Protein AF-A0A3N2BXM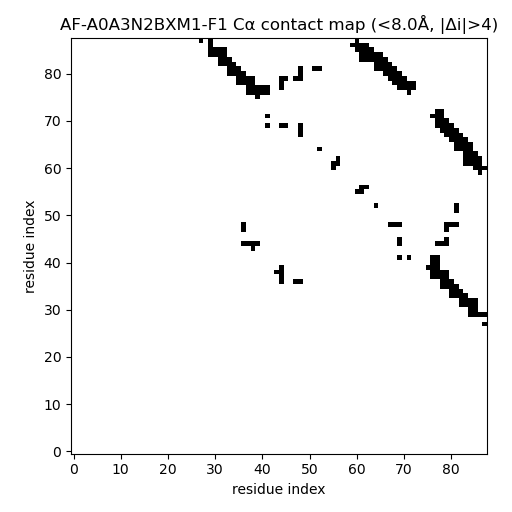1-F1 (afdb_monomer)

Foldseek 3Di:
DDDDDDDPDDPPPDDDDDDDPPPPPDPPPQDWDKDKDWFQDPVVLVVVLVVVVVVCVVVQQFPDWDDWDWAADPVHGIMIMTIGGGDD

Sequence (88 aa):
MDLKRIAAGATVAVVLAVGGSVAVATPAHAALRTWYGNYSSESTCWTGVNDKVVQLLRTGQAKSIHRVDCTKKPSGGWSGMVSYNENY

pLDDT: mean 73.87, std 22.76, range [33.41, 94.75]

Radius of gyration: 21.16 Å; Cα contacts (8 Å, |Δi|>4): 120; chains: 1; bounding box: 26×48×57 Å

Solvent-accessible surface area (backbone atoms only — not comparable to full-atom values): 5553 Å² total; per-residue (Å²): 137,89,80,77,95,81,73,85,86,73,83,76,80,81,80,88,68,82,98,61,88,79,76,75,80,63,79,78,67,68,51,76,43,72,48,77,46,81,28,81,38,68,70,56,17,54,51,51,44,47,52,48,51,5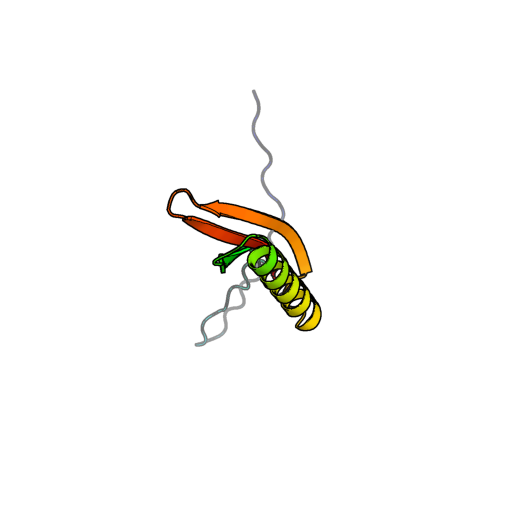2,48,30,54,73,70,48,46,35,70,44,80,78,44,78,51,70,46,78,40,94,91,59,38,20,36,18,35,41,31,27,27,47,51,130

Organism: NCBI:txid150123

Nearest PDB structures (foldseek):
  5npk-assembly1_B  TM=4.056E-01  e=2.784E-01  Staphylococcus aureus subsp. aureus N315
  2k3i-assembly1_A  TM=5.263E-01  e=2.328E+00  Shigella flexneri 2a
  3e8o-assembly1_B  TM=4.011E-01  e=7.106E-01  Deinococcus radiodurans
  7nz8-assembly1_B  TM=3.506E-01  e=4.050E-01  Mus musculus
  7nz7-assembly1_B  TM=3.531E-01  e=4.311E-01  Mus musculus

Structure (mmCIF, N/CA/C/O backbone):
data_AF-A0A3N2BXM1-F1
#
_entry.id   AF-A0A3N2BXM1-F1
#
loop_
_atom_site.group_PDB
_atom_site.id
_atom_site.type_symbol
_atom_site.label_atom_id
_atom_site.label_alt_id
_atom_site.label_comp_id
_atom_site.label_asym_id
_atom_site.label_entity_id
_atom_site.label_seq_id
_atom_site.pdbx_PDB_ins_code
_atom_site.Cartn_x
_atom_site.Cartn_y
_atom_site.Cartn_z
_atom_site.occupancy
_atom_site.B_iso_or_equiv
_atom_site.auth_seq_id
_atom_site.auth_comp_id
_atom_site.auth_asym_id
_atom_site.auth_atom_id
_atom_site.pdbx_PDB_model_num
ATOM 1 N N . MET A 1 1 ? -1.937 35.978 36.086 1.00 33.41 1 MET A N 1
ATOM 2 C CA . MET A 1 1 ? -0.834 35.036 35.811 1.00 33.41 1 MET A CA 1
ATOM 3 C C . MET A 1 1 ? -1.402 33.637 35.909 1.00 33.41 1 MET A C 1
ATOM 5 O O . MET A 1 1 ? -2.048 33.319 36.897 1.00 33.41 1 MET A O 1
ATOM 9 N N . ASP A 1 2 ? -1.261 32.903 34.814 1.00 40.19 2 ASP A N 1
ATOM 10 C CA . ASP A 1 2 ? -1.793 31.572 34.531 1.00 40.19 2 ASP A CA 1
ATOM 11 C C . ASP A 1 2 ? -1.075 30.493 35.359 1.00 40.19 2 ASP A C 1
ATOM 13 O O . ASP A 1 2 ? 0.152 30.537 35.471 1.00 40.19 2 ASP A O 1
ATOM 17 N N . LEU A 1 3 ? -1.808 29.516 35.905 1.00 43.41 3 LEU A N 1
ATOM 18 C CA . LEU A 1 3 ? -1.213 28.252 36.341 1.00 43.41 3 LEU A CA 1
ATOM 19 C C . LEU A 1 3 ? -2.188 27.080 36.134 1.00 43.41 3 LEU A C 1
ATOM 21 O O . LEU A 1 3 ? -2.869 26.624 37.044 1.00 43.41 3 LEU A O 1
ATOM 25 N N . LYS A 1 4 ? -2.227 26.626 34.876 1.00 38.69 4 LYS A N 1
ATOM 26 C CA . LYS A 1 4 ? -2.137 25.216 34.452 1.00 38.69 4 LYS A CA 1
ATOM 27 C C . LYS A 1 4 ? -3.005 24.169 35.170 1.00 38.69 4 LYS A C 1
ATOM 29 O O . LYS A 1 4 ? -2.735 23.742 36.282 1.00 38.69 4 LYS A O 1
ATOM 34 N N . ARG A 1 5 ? -3.928 23.621 34.370 1.00 49.41 5 ARG A N 1
ATOM 35 C CA . ARG A 1 5 ? -4.485 22.255 34.405 1.00 49.41 5 ARG A CA 1
ATOM 36 C C . ARG A 1 5 ? -3.534 21.212 35.024 1.00 49.41 5 ARG A C 1
ATOM 38 O O . ARG A 1 5 ? -2.475 20.938 34.465 1.00 49.41 5 ARG A O 1
ATOM 45 N N . ILE A 1 6 ? -3.983 20.559 36.092 1.00 48.75 6 ILE A N 1
ATOM 46 C CA . ILE A 1 6 ? -3.427 19.324 36.670 1.00 48.75 6 ILE A CA 1
ATOM 47 C C . ILE A 1 6 ? -4.641 18.576 37.234 1.00 48.75 6 ILE A C 1
ATOM 49 O O . ILE A 1 6 ? -5.447 19.188 37.919 1.00 48.75 6 ILE A O 1
ATOM 53 N N . ALA A 1 7 ? -4.914 17.304 37.011 1.00 43.22 7 ALA A N 1
ATOM 54 C CA . ALA A 1 7 ? -4.448 16.304 36.075 1.00 43.22 7 ALA A CA 1
ATOM 55 C C . ALA A 1 7 ? -5.636 15.342 35.933 1.00 43.22 7 ALA A C 1
ATOM 57 O O . ALA A 1 7 ? -6.411 15.154 36.873 1.00 43.22 7 ALA A O 1
ATOM 58 N N . ALA A 1 8 ? -5.789 14.762 34.746 1.00 42.66 8 ALA A N 1
ATOM 59 C CA . ALA A 1 8 ? -6.717 13.671 34.515 1.00 42.66 8 ALA A CA 1
ATOM 60 C C . ALA A 1 8 ? -6.474 12.568 35.557 1.00 42.66 8 ALA A C 1
ATOM 62 O O . ALA A 1 8 ? -5.336 12.144 35.761 1.00 42.66 8 ALA A O 1
ATOM 63 N N . GLY A 1 9 ? -7.548 12.152 36.228 1.00 38.06 9 GLY A N 1
ATOM 64 C CA . GLY A 1 9 ? -7.528 11.069 37.196 1.00 38.06 9 GLY A CA 1
ATOM 65 C C . GLY A 1 9 ? -6.986 9.796 36.557 1.00 38.06 9 GLY A C 1
ATOM 66 O O . GLY A 1 9 ? -7.654 9.166 35.745 1.00 38.06 9 GLY A O 1
ATOM 67 N N . ALA A 1 10 ? -5.771 9.428 36.941 1.00 42.59 10 ALA A N 1
ATOM 68 C CA . ALA A 1 10 ? -5.246 8.087 36.791 1.00 42.59 10 ALA A CA 1
ATOM 69 C C . ALA A 1 10 ? -5.201 7.492 38.198 1.00 42.59 10 ALA A C 1
ATOM 71 O O . ALA A 1 10 ? -4.217 7.625 38.923 1.00 42.59 10 ALA A O 1
ATOM 72 N N . THR A 1 11 ? -6.307 6.884 38.619 1.00 41.44 11 THR A N 1
ATOM 73 C CA . THR A 1 11 ? -6.296 5.936 39.731 1.00 41.44 11 THR A CA 1
ATOM 74 C C . THR A 1 11 ? -5.449 4.744 39.294 1.00 41.44 11 THR A C 1
ATOM 76 O O . THR A 1 11 ? -5.924 3.822 38.637 1.00 41.44 11 THR A O 1
ATOM 79 N N . VAL A 1 12 ? -4.152 4.793 39.599 1.00 40.88 12 VAL A N 1
ATOM 80 C CA . VAL A 1 12 ? -3.237 3.672 39.386 1.00 40.88 12 VAL A CA 1
ATOM 81 C C . VAL A 1 12 ? -3.590 2.601 40.414 1.00 40.88 12 VAL A C 1
ATOM 83 O O . VAL A 1 12 ? -3.222 2.695 41.583 1.00 40.88 12 VAL A O 1
ATOM 86 N N . ALA A 1 13 ? -4.339 1.589 39.982 1.00 40.94 13 ALA A N 1
ATOM 87 C CA . ALA A 1 13 ? -4.499 0.359 40.738 1.00 40.94 13 ALA A CA 1
ATOM 88 C C . ALA A 1 13 ? -3.161 -0.397 40.704 1.00 40.94 13 ALA A C 1
ATOM 90 O O . ALA A 1 13 ? -2.816 -1.039 39.713 1.00 40.94 13 ALA A O 1
ATOM 91 N N . VAL A 1 14 ? -2.378 -0.280 41.777 1.00 37.94 14 VAL A N 1
ATOM 92 C CA . VAL A 1 14 ? -1.175 -1.092 41.984 1.00 37.94 14 VAL A CA 1
ATOM 93 C C . VAL A 1 14 ? -1.626 -2.473 42.452 1.00 37.94 14 VAL A C 1
ATOM 95 O O . VAL A 1 14 ? -1.936 -2.672 43.624 1.00 37.94 14 VAL A O 1
ATOM 98 N N . VAL A 1 15 ? -1.666 -3.436 41.533 1.00 37.41 15 VAL A N 1
ATOM 99 C CA . VAL A 1 15 ? -1.780 -4.853 41.889 1.00 37.41 15 VAL A CA 1
ATOM 100 C C . VAL A 1 15 ? -0.365 -5.387 42.100 1.00 37.41 15 VAL A C 1
ATOM 102 O O . VAL A 1 15 ? 0.370 -5.630 41.145 1.00 37.41 15 VAL A O 1
ATOM 105 N N . LEU A 1 16 ? 0.035 -5.539 43.366 1.00 41.81 16 LEU A N 1
ATOM 106 C CA . LEU A 1 16 ? 1.198 -6.343 43.736 1.00 41.81 16 LEU A CA 1
ATOM 107 C C . LEU A 1 16 ? 0.835 -7.824 43.593 1.00 41.81 16 LEU A C 1
ATOM 109 O O . LEU A 1 16 ? 0.081 -8.349 44.410 1.00 41.81 16 LEU A O 1
ATOM 113 N N . ALA A 1 17 ? 1.406 -8.508 42.603 1.00 39.47 17 ALA A N 1
ATOM 114 C CA . ALA A 1 17 ? 1.443 -9.966 42.588 1.00 39.47 17 ALA A CA 1
ATOM 115 C C . ALA A 1 17 ? 2.686 -10.484 41.841 1.00 39.47 17 ALA A C 1
ATOM 117 O O . ALA A 1 17 ? 2.748 -10.491 40.620 1.00 39.47 17 ALA A O 1
ATOM 118 N N . VAL A 1 18 ? 3.687 -10.864 42.640 1.00 40.19 18 VAL A N 1
ATOM 119 C CA . VAL A 1 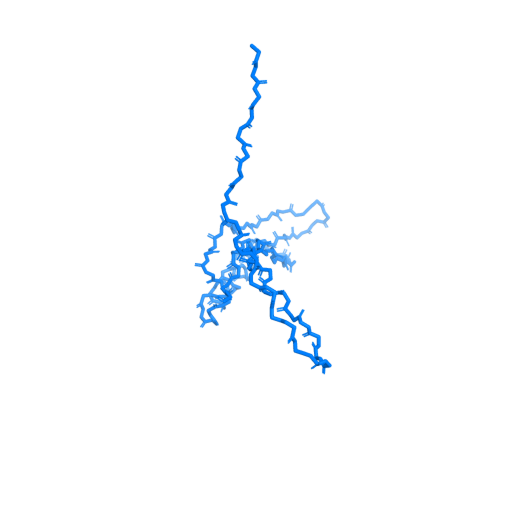18 ? 4.582 -12.025 42.493 1.00 40.19 18 VAL A CA 1
ATOM 120 C C . VAL A 1 18 ? 5.046 -12.391 41.071 1.00 40.19 18 VAL A C 1
ATOM 122 O O . VAL A 1 18 ? 4.342 -13.057 40.326 1.00 40.19 18 VAL A O 1
ATOM 125 N N . GLY A 1 19 ? 6.308 -12.076 40.759 1.00 39.88 19 GLY A N 1
ATOM 126 C CA . GLY A 1 19 ? 7.128 -12.904 39.863 1.00 39.88 19 GLY A CA 1
ATOM 127 C C . GLY A 1 19 ? 6.580 -13.134 38.453 1.00 39.88 19 GLY A C 1
ATOM 128 O O . GLY A 1 19 ? 6.537 -14.262 37.982 1.00 39.88 19 GLY A O 1
ATOM 129 N N . GLY A 1 20 ? 6.189 -12.074 37.763 1.00 39.47 20 GLY A N 1
ATOM 130 C CA . GLY A 1 20 ? 5.861 -12.107 36.345 1.00 39.47 20 GLY A CA 1
ATOM 131 C C . GLY A 1 20 ? 5.912 -10.682 35.838 1.00 39.47 20 GLY A C 1
ATOM 132 O O . GLY A 1 20 ? 5.352 -9.793 36.474 1.00 39.47 20 GLY A O 1
ATOM 133 N N .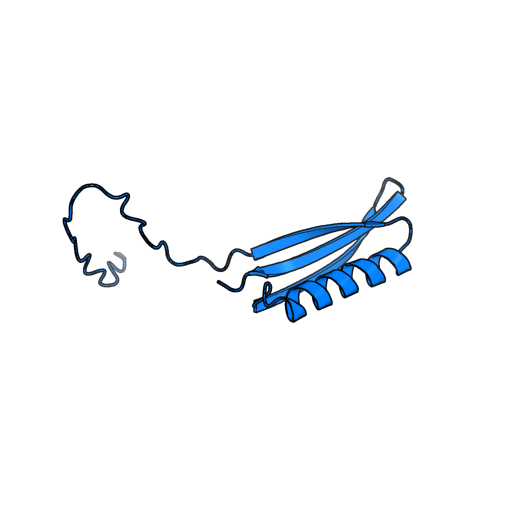 SER A 1 21 ? 6.659 -10.440 34.764 1.00 42.19 21 SER A N 1
ATOM 134 C CA . SER A 1 2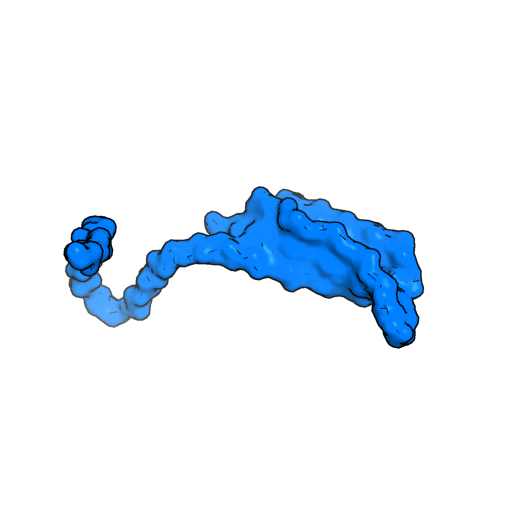1 ? 6.825 -9.118 34.167 1.00 42.19 21 SER A CA 1
ATOM 135 C C . SER A 1 21 ? 5.459 -8.453 34.011 1.00 42.19 21 SER A C 1
ATOM 137 O O . SER A 1 21 ? 4.650 -8.884 33.192 1.00 42.19 21 SER A O 1
ATOM 139 N N . VAL A 1 22 ? 5.184 -7.432 34.825 1.00 40.53 22 VAL A N 1
ATOM 140 C CA . VAL A 1 22 ? 3.977 -6.622 34.697 1.00 40.53 22 VAL A CA 1
ATOM 141 C C . VAL A 1 22 ? 4.061 -5.911 33.353 1.00 40.53 22 VAL A C 1
ATOM 143 O O . VAL A 1 22 ? 4.754 -4.907 33.194 1.00 40.53 22 VAL A O 1
ATOM 146 N N . ALA A 1 23 ? 3.406 -6.484 32.347 1.00 47.69 23 ALA A N 1
ATOM 147 C CA . ALA A 1 23 ? 3.182 -5.819 31.084 1.00 47.69 23 ALA A CA 1
ATOM 148 C C . ALA A 1 23 ? 2.237 -4.653 31.376 1.00 47.69 23 ALA A C 1
ATOM 150 O O . ALA A 1 23 ? 1.017 -4.798 31.410 1.00 47.69 23 ALA A O 1
ATOM 151 N N . VAL A 1 24 ? 2.826 -3.491 31.651 1.00 46.31 24 VAL A N 1
ATOM 152 C CA . VAL A 1 24 ? 2.148 -2.212 31.502 1.00 46.31 24 VAL A CA 1
ATOM 153 C C . VAL A 1 24 ? 1.620 -2.184 30.075 1.00 46.31 24 VAL A C 1
ATOM 155 O O . VAL A 1 24 ? 2.385 -2.015 29.128 1.00 46.31 24 VAL A O 1
ATOM 158 N N . ALA A 1 25 ? 0.315 -2.409 29.919 1.00 48.03 25 ALA A N 1
ATOM 159 C CA . ALA A 1 25 ? -0.399 -2.100 28.696 1.00 48.03 25 ALA A CA 1
ATOM 160 C C . ALA A 1 25 ? -0.331 -0.579 28.539 1.00 48.03 25 ALA A C 1
ATOM 162 O O . ALA A 1 25 ? -1.199 0.165 28.996 1.00 48.03 25 ALA A O 1
ATOM 163 N N . THR A 1 26 ? 0.775 -0.104 27.969 1.00 49.03 26 THR A N 1
ATOM 164 C CA . THR A 1 26 ? 0.845 1.236 27.417 1.00 49.03 26 THR A CA 1
ATOM 165 C C . THR A 1 26 ? -0.330 1.357 26.455 1.00 49.03 26 THR A C 1
ATOM 167 O O . THR A 1 26 ? -0.614 0.398 25.729 1.00 49.03 26 THR A O 1
ATOM 170 N N . PRO A 1 27 ? -1.067 2.484 26.461 1.00 48.38 27 PRO A N 1
ATOM 171 C CA . PRO A 1 27 ? -2.103 2.685 25.465 1.00 48.38 27 PRO A CA 1
ATOM 172 C C . PRO A 1 27 ? -1.427 2.463 24.120 1.00 48.38 27 PRO A C 1
ATOM 174 O O . PRO A 1 27 ? -0.420 3.124 23.835 1.00 48.38 27 PRO A O 1
ATOM 177 N N . ALA A 1 28 ? -1.915 1.465 23.377 1.00 52.53 28 ALA A N 1
ATOM 178 C CA . ALA A 1 28 ? -1.462 1.151 22.039 1.00 52.53 28 ALA A CA 1
ATOM 179 C C . ALA A 1 28 ? -1.614 2.441 21.237 1.00 52.53 28 ALA A C 1
ATOM 181 O O . ALA A 1 28 ? -2.701 2.798 20.782 1.00 52.53 28 ALA A O 1
ATOM 182 N N . HIS A 1 29 ? -0.534 3.220 21.174 1.00 50.09 29 HIS A N 1
ATOM 183 C CA . HIS A 1 29 ? -0.454 4.356 20.289 1.00 50.09 29 HIS A CA 1
ATOM 184 C C . HIS A 1 29 ? -0.656 3.724 18.928 1.00 50.09 29 HIS A C 1
ATOM 186 O O . HIS A 1 29 ? 0.133 2.859 18.557 1.00 50.09 29 HIS A O 1
ATOM 192 N N . ALA A 1 30 ? -1.741 4.077 18.241 1.00 56.12 30 ALA A N 1
ATOM 193 C CA . ALA A 1 30 ? -1.946 3.697 16.856 1.00 56.12 30 ALA A CA 1
ATOM 194 C C . ALA A 1 30 ? -0.725 4.211 16.083 1.00 56.12 30 ALA A C 1
ATOM 196 O O . ALA A 1 30 ? -0.652 5.385 15.723 1.00 56.12 30 ALA A O 1
ATOM 197 N N . ALA A 1 31 ? 0.303 3.370 15.975 1.00 67.56 31 ALA A N 1
ATOM 198 C CA . ALA A 1 31 ? 1.584 3.763 15.446 1.00 67.56 31 ALA A CA 1
ATOM 199 C C . ALA A 1 31 ? 1.377 3.914 13.949 1.00 67.56 31 ALA A C 1
ATOM 201 O O . ALA A 1 31 ? 0.978 2.969 13.265 1.00 67.56 31 ALA A O 1
ATOM 202 N N . LEU A 1 32 ? 1.609 5.123 13.448 1.00 79.69 32 LEU A N 1
ATOM 203 C CA . LEU A 1 32 ? 1.612 5.354 12.018 1.00 79.69 32 LEU A CA 1
ATOM 204 C C . LEU A 1 32 ? 2.783 4.558 11.435 1.00 79.69 32 LEU A C 1
ATOM 206 O O . LEU A 1 32 ? 3.951 4.862 11.686 1.00 79.69 32 LEU A O 1
ATOM 210 N N . ARG A 1 33 ? 2.470 3.512 10.677 1.00 87.12 33 ARG A N 1
ATOM 211 C CA . ARG A 1 33 ? 3.447 2.704 9.958 1.00 87.12 33 ARG A CA 1
ATOM 212 C C . ARG A 1 33 ? 3.568 3.223 8.550 1.00 87.12 33 ARG A C 1
ATOM 214 O O . ARG A 1 33 ? 2.571 3.556 7.915 1.00 87.12 33 ARG A O 1
ATOM 221 N N . THR A 1 34 ? 4.789 3.212 8.043 1.00 91.69 34 THR A N 1
ATOM 222 C CA . THR A 1 34 ? 5.049 3.522 6.645 1.00 91.69 34 THR A CA 1
ATOM 223 C C . THR A 1 34 ? 5.788 2.364 6.011 1.00 91.69 34 THR A C 1
ATOM 225 O O . THR A 1 34 ? 6.824 1.919 6.500 1.00 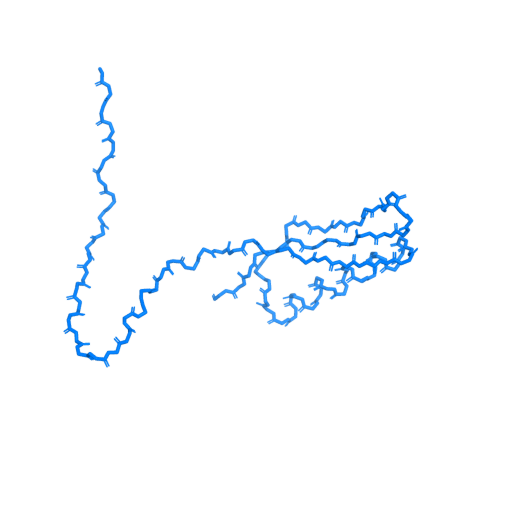91.69 34 THR A O 1
ATOM 228 N N . TRP A 1 35 ? 5.224 1.862 4.922 1.00 92.06 35 TRP A N 1
ATOM 229 C CA . TRP A 1 35 ? 5.845 0.876 4.060 1.00 92.06 35 TRP A CA 1
ATOM 230 C C . TRP A 1 35 ? 6.427 1.560 2.825 1.00 92.06 35 TRP A C 1
ATOM 232 O O . TRP A 1 35 ? 5.834 2.509 2.312 1.00 92.06 35 TRP A O 1
ATOM 242 N N . TYR A 1 36 ? 7.552 1.042 2.336 1.00 92.88 36 TYR A N 1
ATOM 243 C CA . TYR A 1 36 ? 8.226 1.528 1.138 1.00 92.88 36 TYR A CA 1
ATOM 244 C C . TYR A 1 36 ? 8.493 0.384 0.160 1.00 92.88 36 TYR A C 1
ATOM 246 O O . TYR A 1 36 ? 8.864 -0.717 0.569 1.00 92.88 36 TYR A O 1
ATOM 254 N N . GLY A 1 37 ? 8.358 0.672 -1.132 1.00 93.00 37 GLY A N 1
ATOM 255 C CA . GLY A 1 37 ? 8.681 -0.240 -2.228 1.00 93.00 37 GLY A CA 1
ATOM 256 C C . GLY A 1 37 ? 9.526 0.454 -3.294 1.00 93.00 37 GLY A C 1
ATOM 257 O O . GLY A 1 37 ? 9.424 1.663 -3.482 1.00 93.00 37 GLY A O 1
ATOM 258 N N . ASN A 1 38 ? 10.363 -0.301 -4.003 1.00 94.38 38 ASN A N 1
ATOM 259 C CA . ASN A 1 38 ? 11.199 0.211 -5.089 1.00 94.38 38 ASN A CA 1
ATOM 260 C C . ASN A 1 38 ? 10.800 -0.448 -6.408 1.00 94.38 38 ASN A C 1
ATOM 262 O O . ASN A 1 38 ? 10.686 -1.669 -6.471 1.00 94.38 38 ASN A O 1
ATOM 266 N N . TYR A 1 39 ? 10.637 0.355 -7.458 1.00 92.81 39 TYR A N 1
ATOM 267 C CA . TYR A 1 39 ? 10.101 -0.096 -8.740 1.00 92.81 39 TYR A CA 1
ATOM 268 C C . TYR A 1 39 ? 10.863 0.500 -9.915 1.00 92.81 39 TYR A C 1
ATOM 270 O O . TYR A 1 39 ? 11.393 1.609 -9.839 1.00 92.81 39 TYR A O 1
ATOM 278 N N . SER A 1 40 ? 10.888 -0.227 -11.027 1.00 90.50 40 SER A N 1
ATOM 279 C CA . SER A 1 40 ? 11.571 0.212 -12.247 1.00 90.50 40 SER A CA 1
ATOM 280 C C . SER A 1 40 ? 10.753 1.228 -13.052 1.00 90.50 40 SER A C 1
ATOM 282 O O . SER A 1 40 ? 11.327 2.034 -13.783 1.00 90.50 40 SER A O 1
ATOM 284 N N . SER A 1 41 ? 9.423 1.234 -12.918 1.00 93.25 41 SER A N 1
ATOM 285 C CA . SER A 1 41 ? 8.523 2.105 -13.687 1.00 93.25 41 SER A CA 1
ATOM 286 C C . SER A 1 41 ? 7.358 2.612 -12.834 1.00 93.25 41 SER A C 1
ATOM 288 O O . SER A 1 41 ? 7.053 2.060 -11.779 1.00 93.25 41 SER A O 1
ATOM 290 N N . GLU A 1 42 ? 6.699 3.673 -13.300 1.00 91.00 42 GLU A N 1
ATOM 291 C CA . GLU A 1 42 ? 5.586 4.307 -12.582 1.00 91.00 42 GLU A CA 1
ATOM 292 C C . GLU A 1 42 ? 4.396 3.348 -12.438 1.00 91.00 42 GLU A C 1
ATOM 294 O O . GLU A 1 42 ? 3.860 3.172 -11.348 1.00 91.00 42 GLU A O 1
ATOM 299 N N . SER A 1 43 ? 4.034 2.654 -13.522 1.00 93.50 43 SER A N 1
ATOM 300 C CA . SER A 1 43 ? 2.925 1.689 -13.531 1.00 93.50 43 SER A CA 1
ATOM 301 C C . SER A 1 43 ? 3.148 0.529 -12.548 1.00 93.50 43 SER A C 1
ATOM 303 O O . SER A 1 43 ? 2.238 0.158 -11.800 1.00 93.50 43 SER A O 1
ATOM 305 N N . THR A 1 44 ? 4.372 -0.008 -12.481 1.00 93.25 44 THR A N 1
ATOM 306 C CA . THR A 1 44 ? 4.726 -1.058 -11.514 1.00 93.25 44 THR A CA 1
ATOM 307 C C . THR A 1 44 ? 4.726 -0.533 -10.086 1.00 93.25 44 THR A C 1
ATOM 309 O O . THR A 1 44 ? 4.326 -1.267 -9.186 1.00 93.25 44 THR A O 1
ATOM 312 N N . CYS A 1 45 ? 5.091 0.736 -9.882 1.00 94.00 45 CYS A N 1
ATOM 313 C CA . CYS A 1 45 ? 4.954 1.384 -8.586 1.00 94.00 45 CYS A CA 1
ATOM 314 C C . CYS A 1 45 ? 3.499 1.422 -8.129 1.00 94.00 45 CYS A C 1
ATOM 316 O O . CYS A 1 45 ? 3.197 0.870 -7.072 1.00 94.00 45 CYS A O 1
ATOM 318 N N . TRP A 1 46 ? 2.597 1.982 -8.944 1.00 94.19 46 TRP A N 1
ATOM 319 C CA . TRP A 1 46 ? 1.171 2.073 -8.615 1.00 94.19 46 TRP A CA 1
ATOM 320 C C . TRP A 1 46 ? 0.529 0.708 -8.384 1.00 94.19 46 TRP A C 1
ATOM 322 O O . TRP A 1 46 ? -0.256 0.545 -7.451 1.00 94.19 46 TRP A O 1
ATOM 332 N N . THR A 1 47 ? 0.909 -0.291 -9.182 1.00 94.12 47 THR A N 1
ATOM 333 C CA . THR A 1 47 ? 0.445 -1.670 -8.991 1.00 94.12 47 THR A CA 1
ATOM 334 C C . THR A 1 47 ? 0.891 -2.217 -7.634 1.00 94.12 47 THR A C 1
ATOM 336 O O . THR A 1 47 ? 0.071 -2.745 -6.889 1.00 94.12 47 THR A O 1
ATOM 339 N N . GLY A 1 48 ? 2.166 -2.045 -7.274 1.00 92.19 48 GLY A N 1
ATOM 340 C CA . GLY A 1 48 ? 2.704 -2.574 -6.022 1.00 92.19 48 GLY A CA 1
ATOM 341 C C . GLY A 1 48 ? 2.219 -1.845 -4.765 1.00 92.19 48 GLY A C 1
ATOM 342 O O . GLY A 1 48 ? 1.952 -2.495 -3.755 1.00 92.19 48 GLY A O 1
ATOM 343 N N . VAL A 1 49 ? 2.033 -0.516 -4.801 1.00 94.75 49 VAL A N 1
ATOM 344 C CA . VAL A 1 49 ? 1.396 0.185 -3.667 1.00 94.75 49 VAL A CA 1
ATOM 345 C C . VAL A 1 49 ? -0.072 -0.207 -3.508 1.00 94.75 49 VAL A C 1
ATOM 347 O O . VAL A 1 49 ? -0.528 -0.363 -2.377 1.00 94.75 49 VAL A O 1
ATOM 350 N N . ASN A 1 50 ? -0.803 -0.419 -4.608 1.00 94.75 50 ASN A N 1
ATOM 351 C CA . ASN A 1 50 ? -2.195 -0.859 -4.551 1.00 94.75 50 ASN A CA 1
ATOM 352 C C . ASN A 1 50 ? -2.305 -2.281 -3.978 1.00 94.75 50 ASN A C 1
ATOM 354 O O . ASN A 1 50 ? -3.067 -2.503 -3.040 1.00 94.75 50 ASN A O 1
ATOM 358 N N . ASP A 1 51 ? -1.473 -3.215 -4.450 1.00 94.69 51 ASP A N 1
ATOM 359 C CA . ASP A 1 51 ? -1.406 -4.571 -3.894 1.00 94.69 51 ASP A CA 1
ATOM 360 C C . ASP A 1 51 ? -1.114 -4.546 -2.387 1.00 94.69 51 ASP A C 1
ATOM 362 O O . ASP A 1 51 ? -1.806 -5.198 -1.602 1.00 94.69 51 ASP A O 1
ATOM 366 N N . LYS A 1 52 ? -0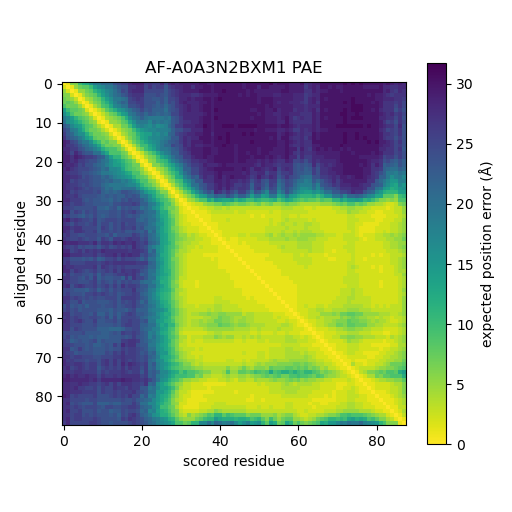.181 -3.683 -1.953 1.00 93.00 52 LYS A N 1
ATOM 367 C CA . LYS A 1 52 ? 0.114 -3.519 -0.529 1.00 93.00 52 LYS A CA 1
ATOM 368 C C . LYS A 1 52 ? -1.083 -3.003 0.266 1.00 93.00 52 LYS A C 1
ATOM 370 O O . LYS A 1 52 ? -1.350 -3.516 1.352 1.00 93.00 52 LYS A O 1
ATOM 375 N N . VAL A 1 53 ? -1.802 -2.003 -0.241 1.00 92.25 53 VAL A N 1
ATOM 376 C CA . VAL A 1 53 ? -3.015 -1.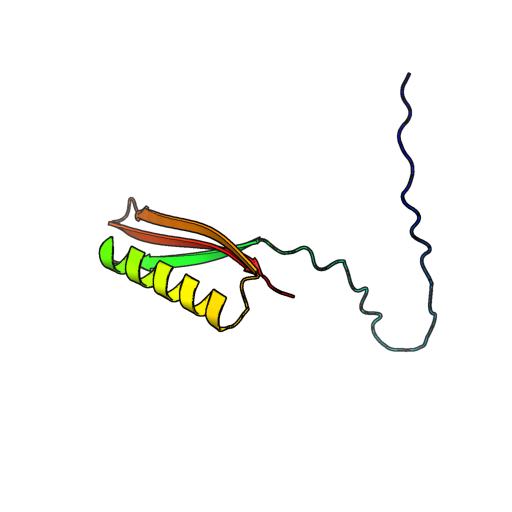478 0.407 1.00 92.25 53 VAL A CA 1
ATOM 377 C C . VAL A 1 53 ? -4.079 -2.566 0.521 1.00 92.25 53 VAL A C 1
ATOM 379 O O . VAL A 1 53 ? -4.621 -2.778 1.605 1.00 92.25 53 VAL A O 1
ATOM 382 N N . VAL A 1 54 ? -4.338 -3.297 -0.564 1.00 94.19 54 VAL A N 1
ATOM 383 C CA . VAL A 1 54 ? -5.299 -4.406 -0.572 1.00 94.19 54 VAL A CA 1
ATOM 384 C C . VAL A 1 54 ? -4.887 -5.487 0.422 1.00 94.19 54 VAL A C 1
ATOM 386 O O . VAL A 1 54 ? -5.734 -5.960 1.178 1.00 94.19 54 VAL A O 1
ATOM 389 N N . GLN A 1 55 ? -3.601 -5.849 0.477 1.00 94.44 55 GLN A N 1
ATOM 390 C CA . GLN A 1 55 ? -3.076 -6.794 1.461 1.00 94.44 55 GLN A CA 1
ATOM 391 C C . GLN A 1 55 ? -3.364 -6.314 2.887 1.00 94.44 55 GLN A C 1
ATOM 393 O O . GLN A 1 55 ? -3.921 -7.074 3.670 1.00 94.44 55 GLN A O 1
ATOM 398 N N . LEU A 1 56 ? -3.026 -5.062 3.209 1.00 90.44 56 LEU A N 1
ATOM 399 C CA . LEU A 1 56 ? -3.195 -4.483 4.545 1.00 90.44 56 LEU A CA 1
ATOM 400 C C . LEU A 1 56 ? -4.660 -4.433 4.998 1.00 90.44 56 LEU A C 1
ATOM 402 O O . LEU A 1 56 ? -4.944 -4.657 6.175 1.00 90.44 56 LEU A O 1
ATOM 406 N N . LEU A 1 57 ? -5.580 -4.152 4.071 1.00 88.12 57 LEU A N 1
ATOM 407 C CA . LEU A 1 57 ? -7.018 -4.163 4.338 1.00 88.12 57 LEU A CA 1
ATOM 408 C C . LEU A 1 57 ? -7.554 -5.594 4.483 1.00 88.12 57 LEU A C 1
ATOM 410 O O . LEU A 1 57 ? -8.353 -5.860 5.375 1.00 88.12 57 LEU A O 1
ATOM 414 N N . ARG A 1 58 ? -7.092 -6.534 3.646 1.00 92.00 58 ARG A N 1
ATOM 415 C CA . ARG A 1 58 ? -7.510 -7.947 3.701 1.00 92.00 58 ARG A CA 1
ATOM 416 C C . ARG A 1 58 ? -7.034 -8.660 4.959 1.00 92.00 58 ARG A C 1
ATOM 418 O O . ARG A 1 58 ? -7.777 -9.463 5.508 1.00 92.00 58 ARG A O 1
ATOM 425 N N . THR A 1 59 ? -5.808 -8.394 5.404 1.00 90.50 59 THR A N 1
ATOM 426 C CA . THR A 1 59 ? -5.254 -8.999 6.624 1.00 90.50 59 THR A CA 1
ATOM 427 C C . THR A 1 59 ? -5.743 -8.310 7.894 1.00 90.50 59 THR A C 1
ATOM 429 O O . THR A 1 59 ? -5.435 -8.773 8.988 1.00 90.50 59 THR A O 1
ATOM 432 N N . GLY A 1 60 ? -6.473 -7.195 7.768 1.00 86.06 60 GLY A N 1
ATOM 433 C CA . GLY A 1 60 ? -6.904 -6.384 8.901 1.00 86.06 60 GLY A CA 1
ATOM 434 C C . GLY A 1 60 ? -5.749 -5.708 9.639 1.00 86.06 60 GLY A C 1
ATOM 435 O O . GLY A 1 60 ? -5.959 -5.210 10.739 1.00 86.06 60 GLY A O 1
ATOM 436 N N . GLN A 1 61 ? -4.542 -5.681 9.058 1.00 84.06 61 GLN A N 1
ATOM 437 C CA . GLN A 1 61 ? -3.370 -5.053 9.669 1.00 84.06 61 GLN A CA 1
ATOM 438 C C . GLN A 1 61 ? -3.449 -3.531 9.643 1.00 84.06 61 GLN A C 1
ATOM 440 O O . GLN A 1 61 ? -2.871 -2.892 10.515 1.00 84.06 61 GLN A O 1
ATOM 445 N N . ALA A 1 62 ? -4.147 -2.941 8.669 1.00 85.38 62 ALA A N 1
ATOM 446 C CA . ALA A 1 62 ? -4.394 -1.506 8.640 1.00 85.38 62 ALA A CA 1
ATOM 447 C C . ALA A 1 62 ? -5.820 -1.177 9.085 1.00 85.38 62 ALA A C 1
ATOM 449 O O . ALA A 1 62 ? -6.789 -1.613 8.469 1.00 85.38 62 ALA A O 1
ATOM 450 N N . LYS A 1 63 ? -5.938 -0.316 10.098 1.00 84.00 63 LYS A N 1
ATOM 451 C CA . LYS A 1 63 ? -7.200 0.326 10.484 1.00 84.00 63 LYS A CA 1
ATOM 452 C C . LYS A 1 63 ? -7.592 1.437 9.507 1.00 84.00 63 LYS A C 1
ATOM 454 O O . LYS A 1 63 ? -8.768 1.640 9.230 1.00 84.00 63 LYS A O 1
ATOM 459 N N . SER A 1 64 ? -6.607 2.182 9.005 1.00 85.50 64 SER A N 1
ATOM 460 C CA . SER A 1 64 ? -6.818 3.275 8.051 1.00 85.50 64 SER A CA 1
ATOM 461 C C . SER A 1 64 ? -5.564 3.532 7.223 1.00 85.50 64 SER A C 1
ATOM 463 O O . SER A 1 64 ? -4.461 3.546 7.772 1.00 85.50 64 SER A O 1
ATOM 465 N N . ILE A 1 65 ? -5.732 3.801 5.928 1.00 90.69 65 ILE A N 1
ATOM 466 C CA . ILE A 1 65 ? -4.655 4.247 5.037 1.00 90.69 65 ILE A CA 1
ATOM 467 C C . ILE A 1 65 ? -4.666 5.777 4.988 1.00 90.69 65 ILE A C 1
ATOM 469 O O . ILE A 1 65 ? -5.708 6.378 4.747 1.00 90.69 65 ILE A O 1
ATOM 473 N N . HIS A 1 66 ? -3.515 6.401 5.223 1.00 88.44 66 HIS A N 1
ATOM 474 C CA . HIS A 1 66 ? -3.359 7.861 5.265 1.00 88.44 66 HIS A CA 1
ATOM 475 C C . HIS A 1 66 ? -2.765 8.428 3.990 1.00 88.44 66 HIS A C 1
ATOM 477 O O . HIS A 1 66 ? -3.166 9.493 3.530 1.00 88.44 66 HIS A O 1
ATOM 483 N N . ARG A 1 67 ? -1.770 7.737 3.435 1.00 90.19 67 ARG A N 1
ATOM 484 C CA . ARG A 1 67 ? -1.059 8.209 2.253 1.00 90.19 67 ARG A CA 1
ATOM 485 C C . ARG A 1 67 ? -0.630 7.038 1.400 1.00 90.19 67 ARG A C 1
ATOM 487 O O . ARG A 1 67 ? -0.095 6.063 1.918 1.00 90.19 67 ARG A O 1
ATOM 494 N N . VAL A 1 68 ? -0.833 7.183 0.100 1.00 93.31 68 VAL A N 1
ATOM 495 C CA . VAL A 1 68 ? -0.304 6.297 -0.929 1.00 93.31 68 VAL A CA 1
ATOM 496 C C . VAL A 1 68 ? 0.377 7.184 -1.954 1.00 93.31 68 VAL A C 1
ATOM 498 O O . VAL A 1 68 ? -0.227 8.145 -2.424 1.00 93.31 68 VAL A O 1
ATOM 501 N N . ASP A 1 69 ? 1.641 6.912 -2.243 1.00 93.19 69 ASP A N 1
ATOM 502 C CA . ASP A 1 69 ? 2.451 7.759 -3.114 1.00 93.19 69 ASP A CA 1
ATOM 503 C C . ASP A 1 69 ? 3.368 6.904 -3.987 1.00 93.19 69 ASP A C 1
ATOM 505 O O . ASP A 1 69 ? 3.824 5.841 -3.561 1.00 93.19 69 ASP A O 1
ATOM 509 N N . CYS A 1 70 ? 3.649 7.397 -5.187 1.00 92.88 70 CYS A N 1
ATOM 510 C CA . CYS A 1 70 ? 4.691 6.898 -6.065 1.00 92.88 70 CYS A CA 1
ATOM 511 C C . CYS A 1 70 ? 5.538 8.085 -6.513 1.00 92.88 70 CYS A C 1
ATOM 513 O O . CYS A 1 70 ? 5.115 8.893 -7.335 1.00 92.88 70 CYS A O 1
ATOM 515 N N . THR A 1 71 ? 6.756 8.178 -5.985 1.00 93.44 71 THR A N 1
ATOM 516 C CA . THR A 1 71 ? 7.680 9.277 -6.271 1.00 93.44 71 THR A CA 1
ATOM 517 C C . THR A 1 71 ? 8.807 8.800 -7.189 1.00 93.44 71 THR A C 1
ATOM 519 O O . THR A 1 71 ? 9.461 7.789 -6.914 1.00 93.44 71 THR A O 1
ATOM 522 N N . LYS A 1 72 ? 9.089 9.534 -8.272 1.00 93.56 72 LYS A N 1
ATOM 523 C CA . LYS A 1 72 ? 10.242 9.259 -9.143 1.00 93.56 72 LYS A CA 1
ATOM 524 C C . LYS A 1 72 ? 11.545 9.541 -8.394 1.00 93.56 72 LYS A C 1
ATOM 526 O O . LYS A 1 72 ? 11.738 10.635 -7.868 1.00 93.56 72 LYS A O 1
ATOM 531 N N . LYS A 1 73 ? 12.455 8.567 -8.361 1.00 91.38 73 LYS A N 1
ATOM 532 C CA . LYS A 1 73 ? 13.748 8.717 -7.681 1.00 91.38 73 LYS A CA 1
ATOM 533 C C . LYS A 1 73 ? 14.754 9.455 -8.572 1.00 91.38 73 LYS A C 1
ATOM 535 O O . LYS A 1 73 ? 14.793 9.197 -9.777 1.00 91.38 73 LYS A O 1
ATOM 540 N N . PRO A 1 74 ? 15.629 10.297 -7.994 1.00 86.12 74 PRO A N 1
ATOM 541 C CA . PRO A 1 74 ? 16.672 10.994 -8.749 1.00 86.12 74 PRO A CA 1
ATOM 542 C C . PRO A 1 74 ? 17.703 10.036 -9.369 1.00 86.12 74 PRO A C 1
ATOM 544 O O . PRO A 1 74 ? 18.247 10.329 -10.425 1.00 86.12 74 PRO A O 1
ATOM 547 N N . SER A 1 75 ? 17.925 8.863 -8.767 1.00 86.81 75 SER A N 1
ATOM 548 C CA . SER A 1 75 ? 18.800 7.801 -9.289 1.00 86.81 75 SER A CA 1
ATOM 549 C C . SER A 1 75 ? 18.167 6.943 -10.395 1.00 86.81 75 SER A C 1
ATOM 551 O O . SER A 1 75 ? 18.784 5.987 -10.858 1.00 86.81 75 SER A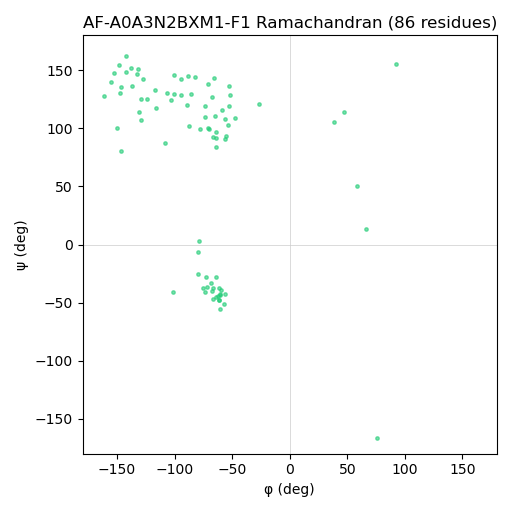 O 1
ATOM 553 N N . GLY A 1 76 ? 16.940 7.261 -10.817 1.00 85.94 76 GLY A N 1
ATOM 554 C CA . GLY A 1 76 ? 16.149 6.430 -11.719 1.00 85.94 76 GLY A CA 1
ATOM 555 C C . GLY A 1 76 ? 15.224 5.457 -10.980 1.00 85.94 76 GLY A C 1
ATOM 556 O O . GLY A 1 76 ? 15.432 5.087 -9.821 1.00 85.94 76 GLY A O 1
ATOM 557 N N . GLY A 1 77 ? 14.151 5.060 -11.663 1.00 91.50 77 GLY A N 1
ATOM 558 C CA . GLY A 1 77 ? 13.067 4.266 -11.086 1.00 91.50 77 GLY A CA 1
ATOM 559 C C . GLY A 1 77 ? 12.123 5.073 -10.187 1.00 91.50 77 GLY A C 1
ATOM 560 O O . GLY A 1 77 ? 12.116 6.305 -10.179 1.00 91.50 77 GLY A O 1
ATOM 561 N N . TRP A 1 78 ? 11.305 4.351 -9.431 1.00 93.44 78 TRP A N 1
ATOM 562 C CA . TRP A 1 78 ? 10.189 4.867 -8.645 1.00 93.44 78 TRP A CA 1
ATOM 563 C C . TRP A 1 78 ? 10.210 4.292 -7.230 1.00 93.44 78 TRP A C 1
ATOM 565 O O . TRP A 1 78 ? 10.648 3.161 -7.012 1.00 93.44 78 TRP A O 1
ATOM 575 N N . SER A 1 79 ? 9.765 5.087 -6.265 1.00 92.94 79 SER A N 1
ATOM 576 C CA . SER A 1 79 ? 9.606 4.704 -4.866 1.00 92.94 79 SER A CA 1
ATOM 577 C C . SER A 1 79 ? 8.133 4.778 -4.502 1.00 92.94 79 SER A C 1
ATOM 579 O O . SER A 1 79 ? 7.548 5.856 -4.543 1.00 92.94 79 SER A O 1
ATOM 581 N N . GLY A 1 80 ? 7.547 3.644 -4.139 1.00 94.19 80 GLY A N 1
ATOM 582 C CA . GLY A 1 80 ? 6.196 3.578 -3.599 1.00 94.19 80 GLY A CA 1
ATOM 583 C C . GLY A 1 80 ? 6.208 3.753 -2.088 1.00 94.19 80 GLY A C 1
ATOM 584 O O . GLY A 1 80 ? 7.131 3.280 -1.423 1.00 94.19 80 GLY A O 1
ATOM 585 N N . MET A 1 81 ? 5.189 4.406 -1.545 1.00 94.25 81 MET A N 1
ATOM 586 C CA . MET A 1 81 ? 5.008 4.604 -0.112 1.00 94.25 81 MET A CA 1
ATOM 587 C C . MET A 1 81 ? 3.550 4.362 0.271 1.00 94.25 81 MET A C 1
ATOM 589 O O . MET A 1 81 ? 2.648 4.853 -0.403 1.00 94.25 81 MET A O 1
ATOM 593 N N . VAL A 1 82 ? 3.323 3.646 1.374 1.00 93.44 82 VAL A N 1
ATOM 594 C CA . VAL A 1 82 ? 1.996 3.482 1.984 1.00 93.44 82 VAL A CA 1
ATOM 595 C C . VAL A 1 82 ? 2.102 3.767 3.477 1.00 93.44 82 VAL A C 1
ATOM 597 O O . VAL A 1 82 ? 2.752 3.013 4.198 1.00 93.44 82 VAL A O 1
ATOM 600 N N . SER A 1 83 ? 1.456 4.833 3.944 1.00 91.94 83 SER A N 1
ATOM 601 C CA . SER A 1 83 ? 1.335 5.156 5.369 1.00 91.94 83 SER A CA 1
ATOM 602 C C . SER A 1 83 ? -0.033 4.739 5.893 1.00 91.94 83 SER A C 1
ATOM 604 O O . SER A 1 83 ? -1.053 5.094 5.301 1.00 91.94 83 SER A O 1
ATOM 606 N N . TYR A 1 84 ? -0.070 4.007 7.002 1.00 88.75 84 TYR A N 1
ATOM 607 C CA . TYR A 1 84 ? -1.289 3.445 7.580 1.00 88.75 84 TYR A CA 1
ATOM 608 C C . TYR A 1 84 ? -1.212 3.360 9.107 1.00 88.75 84 TYR A C 1
ATOM 610 O O . TYR A 1 84 ? -0.130 3.279 9.678 1.00 88.75 84 TYR A O 1
ATOM 618 N N . ASN A 1 85 ? -2.367 3.374 9.771 1.00 88.31 85 ASN A N 1
ATOM 619 C CA . ASN A 1 85 ? -2.457 3.025 11.189 1.00 88.31 85 ASN A CA 1
ATOM 620 C C . ASN A 1 85 ? -2.610 1.517 11.324 1.00 88.31 85 ASN A C 1
ATOM 622 O O . ASN A 1 85 ? -3.511 0.950 10.701 1.00 88.31 85 ASN A O 1
ATOM 626 N N . GLU A 1 86 ? -1.785 0.890 12.157 1.00 80.81 86 GLU A N 1
ATOM 627 C CA . GLU A 1 86 ? -1.980 -0.514 12.514 1.00 80.81 86 GLU A CA 1
ATOM 628 C C . GLU A 1 86 ? -3.279 -0.713 13.309 1.00 80.81 86 GLU A C 1
ATOM 630 O O . GLU A 1 86 ? -3.695 0.151 14.089 1.00 80.81 86 GLU A O 1
ATOM 635 N N . ASN A 1 87 ? -3.944 -1.839 13.063 1.00 70.62 87 ASN A N 1
ATOM 636 C CA . ASN A 1 87 ? -5.048 -2.313 13.887 1.00 70.62 87 ASN A CA 1
ATOM 637 C C . ASN A 1 87 ? -4.455 -3.188 15.004 1.00 70.62 87 ASN A C 1
ATOM 639 O O . ASN A 1 87 ? -3.769 -4.165 14.698 1.00 70.62 87 ASN A O 1
ATOM 643 N N . TYR A 1 88 ? -4.679 -2.806 16.263 1.00 61.97 88 TYR A N 1
ATOM 644 C CA . TYR A 1 88 ? -4.239 -3.535 17.459 1.00 61.97 88 TYR A CA 1
ATOM 645 C C . TYR A 1 88 ? -5.445 -4.123 18.182 1.00 61.97 88 TYR A C 1
ATOM 647 O O . TYR A 1 88 ? -6.464 -3.397 18.276 1.00 61.97 88 TYR A O 1
#

Mean predicted aligned error: 14.24 Å

Secondary structure (DSSP, 8-state):
-----------------SSS-----------EEEEEEEESSHHHHHHHHHHHHHHHHHTT-EEEEEEEEEEE-TTSSEEEEEEEEEP-